Protein AF-A0A447TCF4-F1 (afdb_monomer_lite)

pLDDT: mean 90.19, std 4.89, range [61.5, 96.94]

Organism: Chromobacterium violaceum (NCBI:txid536)

Radius of gyration: 17.87 Å; chains: 1; bounding box: 39×34×56 Å

Sequence (142 aa):
MIITAALVKVSKVVPAQMELGAYQMYQFMTSNLTYAILVGLGTLFVPWNQMVASVTPGYVLLCAAIVLAMVASGFGIGLLLKMYPVESAIVAACHSGLGGTGDVAILSAANRMEMMPFAQISTRIGGASMIVLATLLMKLLH

Structure (mmCIF, N/CA/C/O backbone):
data_AF-A0A447TCF4-F1
#
_entry.id   AF-A0A447TCF4-F1
#
loop_
_atom_site.group_PDB
_atom_site.id
_atom_site.type_symbol
_atom_site.label_atom_id
_atom_site.label_alt_id
_atom_site.label_comp_id
_atom_site.label_asym_id
_atom_site.label_entity_id
_atom_site.label_seq_id
_atom_site.pdbx_PDB_ins_code
_atom_site.Cartn_x
_atom_site.Cartn_y
_atom_site.Cartn_z
_atom_site.occupancy
_atom_site.B_iso_or_equiv
_atom_site.auth_seq_id
_atom_site.auth_comp_id
_atom_site.auth_asym_id
_atom_site.auth_atom_id
_atom_site.pdbx_PDB_model_num
ATOM 1 N N . MET A 1 1 ? -14.063 -12.234 3.857 1.00 73.88 1 MET A N 1
ATOM 2 C CA . MET A 1 1 ? -13.330 -12.161 5.141 1.00 73.88 1 MET A CA 1
ATOM 3 C C . MET A 1 1 ? -13.499 -10.806 5.829 1.00 73.88 1 MET A C 1
ATOM 5 O O . MET A 1 1 ? -14.065 -10.797 6.908 1.00 73.88 1 MET A O 1
ATOM 9 N N . ILE A 1 2 ? -13.107 -9.674 5.218 1.00 81.50 2 ILE A N 1
ATOM 10 C CA . ILE A 1 2 ? -13.199 -8.334 5.854 1.00 81.50 2 ILE A CA 1
ATOM 11 C C . ILE A 1 2 ? -14.641 -7.938 6.189 1.00 81.50 2 ILE A C 1
ATOM 13 O O . ILE A 1 2 ? -14.929 -7.598 7.329 1.00 81.50 2 ILE A O 1
ATOM 17 N N . ILE A 1 3 ? -15.561 -8.042 5.220 1.00 83.31 3 ILE A N 1
ATOM 18 C CA . ILE A 1 3 ? -16.981 -7.705 5.428 1.00 83.31 3 ILE A CA 1
ATOM 19 C C . ILE A 1 3 ? -17.578 -8.573 6.542 1.00 83.31 3 ILE A C 1
ATOM 21 O O . ILE A 1 3 ? -18.251 -8.069 7.430 1.00 83.31 3 ILE A O 1
ATOM 25 N N . THR A 1 4 ? -17.269 -9.871 6.543 1.00 85.50 4 THR A N 1
ATOM 26 C CA . THR A 1 4 ? -17.704 -10.803 7.589 1.00 85.50 4 THR A CA 1
ATOM 27 C C . THR A 1 4 ? -17.172 -10.399 8.964 1.00 85.50 4 THR A C 1
ATOM 29 O O . THR A 1 4 ? -17.946 -10.331 9.911 1.00 85.50 4 THR A O 1
ATOM 32 N N . ALA A 1 5 ? -15.880 -10.076 9.079 1.00 86.19 5 ALA A N 1
ATOM 33 C CA . ALA A 1 5 ? -15.284 -9.618 10.333 1.00 86.19 5 ALA A CA 1
ATOM 34 C C . ALA A 1 5 ? -15.916 -8.302 10.823 1.00 86.19 5 ALA A C 1
ATOM 36 O O . ALA A 1 5 ? -16.200 -8.165 12.010 1.00 86.19 5 ALA A O 1
ATOM 37 N N . ALA A 1 6 ? -16.208 -7.369 9.910 1.00 86.62 6 ALA A N 1
ATOM 38 C CA . ALA A 1 6 ? -16.910 -6.130 10.229 1.00 86.62 6 ALA A CA 1
ATOM 39 C C . ALA A 1 6 ? -18.343 -6.391 10.725 1.00 86.62 6 ALA A C 1
ATOM 41 O O . ALA A 1 6 ? -18.749 -5.827 11.737 1.00 86.62 6 ALA A O 1
ATOM 42 N N . LEU A 1 7 ? -19.090 -7.288 10.074 1.00 90.12 7 LEU A N 1
ATOM 43 C CA . LEU A 1 7 ? -20.437 -7.674 10.508 1.00 90.12 7 LEU A CA 1
ATOM 44 C C . LEU A 1 7 ? -20.420 -8.311 11.898 1.00 90.12 7 LEU A C 1
ATOM 46 O O . LEU A 1 7 ? -21.212 -7.928 12.756 1.00 90.12 7 LEU A O 1
ATOM 50 N N . VAL A 1 8 ? -19.482 -9.227 12.150 1.00 90.06 8 VAL A N 1
ATOM 51 C CA . VAL A 1 8 ? -19.303 -9.851 13.468 1.00 90.06 8 VAL A CA 1
ATOM 52 C C . VAL A 1 8 ? -19.006 -8.788 14.531 1.00 90.06 8 VAL A C 1
ATOM 54 O O . VAL A 1 8 ? -19.664 -8.772 15.572 1.00 90.06 8 VAL A O 1
ATOM 57 N N . LYS A 1 9 ? -18.107 -7.841 14.239 1.00 86.31 9 LYS A N 1
ATOM 58 C CA . LYS A 1 9 ? -17.768 -6.725 15.134 1.00 86.31 9 LYS A CA 1
ATOM 59 C C . LYS A 1 9 ? -18.973 -5.830 15.447 1.00 86.31 9 LYS A C 1
ATOM 61 O O . LYS A 1 9 ? -19.195 -5.481 16.603 1.00 86.31 9 LYS A O 1
ATOM 66 N N . VAL A 1 10 ? -19.774 -5.480 14.439 1.00 90.81 10 VAL A N 1
ATOM 67 C CA . VAL A 1 10 ? -20.971 -4.632 14.601 1.00 90.81 10 VAL A CA 1
ATOM 68 C C . VAL A 1 10 ? -22.086 -5.367 15.347 1.00 90.81 10 VAL A C 1
ATOM 70 O O . VAL A 1 10 ? -22.756 -4.773 16.188 1.00 90.81 10 VAL A O 1
ATOM 73 N N . SER A 1 11 ? -22.254 -6.666 15.093 1.00 91.00 11 SER A N 1
ATOM 74 C CA . SER A 1 11 ? -23.270 -7.504 15.744 1.00 91.00 11 SER A CA 1
ATOM 75 C C . SER A 1 11 ? -22.999 -7.781 17.230 1.00 91.00 11 SER A C 1
ATOM 77 O O . SER A 1 11 ? -23.884 -8.285 17.915 1.00 91.00 11 SER A O 1
ATOM 79 N N . LYS A 1 12 ? -21.798 -7.453 17.739 1.00 87.50 12 LYS A N 1
ATOM 80 C CA . LYS A 1 12 ? -21.361 -7.685 19.133 1.00 87.50 12 LYS A CA 1
ATOM 81 C C . LYS A 1 12 ? -21.530 -9.134 19.616 1.00 87.50 12 LYS A C 1
ATOM 83 O O . LYS A 1 12 ? -21.657 -9.383 20.810 1.00 87.50 12 LYS A O 1
ATOM 88 N N . VAL A 1 13 ? -21.510 -10.093 18.690 1.00 91.62 13 VAL A N 1
ATOM 89 C CA . VAL A 1 13 ? -21.638 -11.528 18.994 1.00 91.62 13 VAL A CA 1
ATOM 90 C C . VAL A 1 13 ? -20.392 -12.063 19.711 1.00 91.62 13 VAL A C 1
ATOM 92 O O . VAL A 1 13 ? -20.474 -13.032 20.462 1.00 91.62 13 VAL A O 1
ATOM 95 N N . VAL A 1 14 ? -19.234 -11.430 19.503 1.00 89.56 14 VAL A N 1
ATOM 96 C CA . VAL A 1 14 ? -17.956 -11.852 20.088 1.00 89.56 14 VAL A CA 1
ATOM 97 C C . VAL A 1 14 ? -17.693 -11.097 21.399 1.00 89.56 14 VAL A C 1
ATOM 99 O O . VAL A 1 14 ? -17.776 -9.867 21.415 1.00 89.56 14 VAL A O 1
ATOM 102 N N . PRO A 1 15 ? -17.337 -11.792 22.498 1.00 91.44 15 PRO A N 1
ATOM 103 C CA . PRO A 1 15 ? -16.985 -11.147 23.760 1.00 91.44 15 PRO A CA 1
ATOM 104 C C . PRO A 1 15 ? -15.756 -10.241 23.628 1.00 91.44 15 PRO A C 1
ATOM 106 O O . PRO A 1 15 ? -14.774 -10.609 22.983 1.00 91.44 15 PRO A O 1
ATOM 109 N N . ALA A 1 16 ? -15.751 -9.109 24.340 1.00 89.75 16 ALA A N 1
ATOM 110 C CA . ALA A 1 16 ? -14.666 -8.119 24.288 1.00 89.75 16 ALA A CA 1
ATOM 111 C C . ALA A 1 16 ? -13.270 -8.704 24.589 1.00 89.75 16 ALA A C 1
ATOM 113 O O . ALA A 1 16 ? -12.270 -8.277 24.017 1.00 89.75 16 ALA A O 1
ATOM 114 N N . GLN A 1 17 ? -13.195 -9.719 25.455 1.00 91.12 17 GLN A N 1
ATOM 115 C CA . GLN A 1 17 ? -11.947 -10.413 25.792 1.00 91.12 17 GLN A CA 1
ATOM 116 C C . GLN A 1 17 ? -11.346 -11.148 24.583 1.00 91.12 17 GLN A C 1
ATOM 118 O O . GLN A 1 17 ? -10.134 -11.133 24.386 1.00 91.12 17 GLN A O 1
ATOM 123 N N . MET A 1 18 ? -12.190 -11.758 23.746 1.00 92.44 18 MET A N 1
ATOM 124 C CA . MET A 1 18 ? -11.751 -12.468 22.544 1.00 92.44 18 MET A CA 1
ATOM 125 C C . MET A 1 18 ? -11.323 -11.487 21.447 1.00 92.44 18 MET A C 1
ATOM 127 O O . MET A 1 18 ? -10.356 -11.747 20.734 1.00 92.44 18 MET A O 1
ATOM 131 N N . GLU A 1 19 ? -11.980 -10.328 21.349 1.00 89.94 19 GLU A N 1
ATOM 132 C CA . GLU A 1 19 ? -11.553 -9.256 20.443 1.00 89.94 19 GLU A CA 1
ATOM 133 C C . GLU A 1 19 ? -10.172 -8.707 20.821 1.00 89.94 19 GLU A C 1
ATOM 135 O O . GLU A 1 19 ? -9.326 -8.506 19.948 1.00 89.94 19 GLU A O 1
ATOM 140 N N . LEU A 1 20 ? -9.925 -8.510 22.121 1.00 90.88 20 LEU A N 1
ATOM 141 C CA . LEU A 1 20 ? -8.622 -8.083 22.625 1.00 90.88 20 LEU A CA 1
ATOM 142 C C . LEU A 1 20 ? -7.544 -9.137 22.342 1.00 90.88 20 LEU A C 1
ATOM 144 O O . LEU A 1 20 ? -6.461 -8.785 21.881 1.00 90.88 20 LEU A O 1
ATOM 148 N N . GLY A 1 21 ? -7.850 -10.420 22.553 1.00 92.81 21 GLY A N 1
ATOM 149 C CA . GLY A 1 21 ? -6.938 -11.517 22.221 1.00 92.81 21 GLY A CA 1
ATOM 150 C C . GLY A 1 21 ? -6.591 -11.560 20.729 1.00 92.81 21 GLY A C 1
ATOM 151 O O . GLY A 1 21 ? -5.422 -11.697 20.369 1.00 92.81 21 GLY A O 1
ATOM 152 N N . ALA A 1 22 ? -7.577 -11.359 19.849 1.00 91.25 22 ALA A N 1
ATOM 153 C CA . ALA A 1 22 ? -7.345 -11.269 18.408 1.00 91.25 22 ALA A CA 1
ATOM 154 C C . ALA A 1 22 ? -6.446 -10.075 18.042 1.00 91.25 22 ALA A C 1
ATOM 156 O O . ALA A 1 22 ? -5.543 -10.212 17.217 1.00 91.25 22 ALA A O 1
ATOM 157 N N . TYR A 1 23 ? -6.646 -8.922 18.686 1.00 89.06 23 TYR A N 1
ATOM 158 C CA . TYR A 1 23 ? -5.796 -7.747 18.497 1.00 89.06 23 TYR A CA 1
ATOM 159 C C . TYR A 1 23 ? -4.357 -7.969 18.990 1.00 89.06 23 TYR A C 1
ATOM 161 O O . TYR A 1 23 ? -3.407 -7.601 18.304 1.00 89.06 23 TYR A O 1
ATOM 169 N N . GLN A 1 24 ? -4.172 -8.614 20.144 1.00 92.31 24 GLN A N 1
ATOM 170 C CA . GLN A 1 24 ? -2.844 -8.957 20.663 1.00 92.31 24 GLN A CA 1
ATOM 171 C C . GLN A 1 24 ? -2.111 -9.936 19.743 1.00 92.31 24 GLN A C 1
ATOM 173 O O . GLN A 1 24 ? -0.929 -9.747 19.462 1.00 92.31 24 GLN A O 1
ATOM 178 N N . MET A 1 25 ? -2.818 -10.944 19.224 1.00 92.62 25 MET A N 1
ATOM 179 C CA . MET A 1 25 ? -2.265 -11.870 18.236 1.00 92.62 25 MET A CA 1
ATOM 180 C C . MET A 1 25 ? -1.866 -11.137 16.952 1.00 92.62 25 MET A C 1
ATOM 182 O O . MET A 1 25 ? -0.783 -11.372 16.421 1.00 92.62 25 MET A O 1
ATOM 186 N N . TYR A 1 26 ? -2.702 -10.210 16.477 1.00 88.19 26 TYR A N 1
ATOM 187 C CA . TYR A 1 26 ? -2.375 -9.358 15.336 1.00 88.19 26 TYR A CA 1
ATOM 188 C C . TYR A 1 26 ? -1.093 -8.553 15.581 1.00 88.19 26 TYR A C 1
ATOM 190 O O . TYR A 1 26 ? -0.170 -8.639 14.777 1.00 88.19 26 TYR A O 1
ATOM 198 N N . GLN A 1 27 ? -0.997 -7.858 16.718 1.00 86.75 27 GLN A N 1
ATOM 199 C CA . GLN A 1 27 ? 0.190 -7.086 17.098 1.00 86.75 27 GLN A CA 1
ATOM 200 C C . GLN A 1 27 ? 1.447 -7.960 17.188 1.00 86.75 27 GLN A C 1
ATOM 202 O O . GLN A 1 27 ? 2.502 -7.586 16.682 1.00 86.75 27 GLN A O 1
ATOM 207 N N . PHE A 1 28 ? 1.343 -9.156 17.771 1.00 90.81 28 PHE A N 1
ATOM 208 C CA . PHE A 1 28 ? 2.455 -10.103 17.821 1.00 90.81 28 PHE A CA 1
ATOM 209 C C . PHE A 1 28 ? 2.953 -10.472 16.416 1.00 90.81 28 PHE A C 1
ATOM 211 O O . PHE A 1 28 ? 4.160 -10.432 16.160 1.00 90.81 28 PHE A O 1
ATOM 218 N N . MET A 1 29 ? 2.026 -10.781 15.504 1.00 89.38 29 MET A N 1
ATOM 219 C CA . MET A 1 29 ? 2.342 -11.114 14.116 1.00 89.38 29 MET A CA 1
ATOM 220 C C . MET A 1 29 ? 2.991 -9.930 13.394 1.00 89.38 29 MET A C 1
ATOM 222 O O . MET A 1 29 ? 4.045 -10.087 12.779 1.00 89.38 29 MET A O 1
ATOM 226 N N . THR A 1 30 ? 2.418 -8.731 13.500 1.00 84.00 30 THR A N 1
ATOM 227 C CA . THR A 1 30 ? 2.936 -7.558 12.789 1.00 84.00 30 THR A CA 1
ATOM 228 C C . THR A 1 30 ? 4.262 -7.053 13.347 1.00 84.00 30 THR A C 1
ATOM 230 O O . THR A 1 30 ? 5.099 -6.589 12.578 1.00 84.00 30 THR A O 1
ATOM 233 N N . SER A 1 31 ? 4.502 -7.161 14.653 1.00 83.69 31 SER A N 1
ATOM 234 C CA . SER A 1 31 ? 5.739 -6.651 15.253 1.00 83.69 31 SER A CA 1
ATOM 235 C C . SER A 1 31 ? 6.924 -7.600 15.091 1.00 83.69 31 SER A C 1
ATOM 237 O O . SER A 1 31 ? 8.053 -7.135 14.968 1.00 83.69 31 SER A O 1
ATOM 239 N N . ASN A 1 32 ? 6.694 -8.918 15.065 1.00 88.62 32 ASN A N 1
ATOM 240 C CA . ASN A 1 32 ? 7.787 -9.900 15.058 1.00 88.62 32 ASN A CA 1
ATOM 241 C C . ASN A 1 32 ? 7.968 -10.604 13.709 1.00 88.62 32 ASN A C 1
ATOM 243 O O . ASN A 1 32 ? 9.092 -10.906 13.315 1.00 88.62 32 ASN A O 1
ATOM 247 N N . LEU A 1 33 ? 6.877 -10.888 12.994 1.00 88.69 33 LEU A N 1
ATOM 248 C CA . LEU A 1 33 ? 6.899 -11.768 11.821 1.00 88.69 33 LEU A CA 1
ATOM 249 C C . LEU A 1 33 ? 6.866 -11.016 10.488 1.00 88.69 33 LEU A C 1
ATOM 251 O O . LEU A 1 33 ? 7.130 -11.632 9.459 1.00 88.69 33 LEU A O 1
ATOM 255 N N . THR A 1 34 ? 6.621 -9.700 10.476 1.00 84.62 34 THR 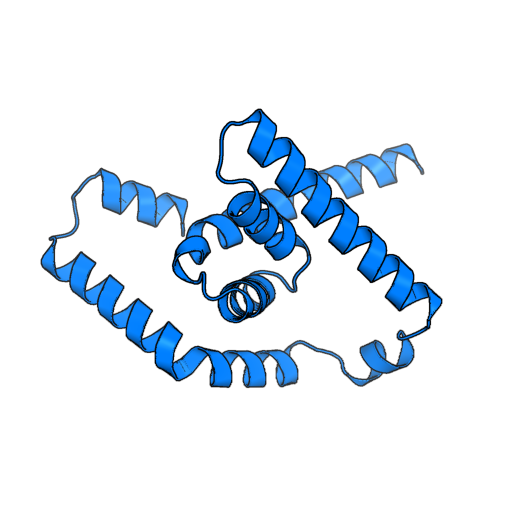A N 1
ATOM 256 C CA . THR A 1 34 ? 6.559 -8.908 9.232 1.00 84.62 34 THR A CA 1
ATOM 257 C C . THR A 1 34 ? 7.815 -9.063 8.377 1.00 84.62 34 THR A C 1
ATOM 259 O O . THR A 1 34 ? 7.703 -9.363 7.192 1.00 84.62 34 THR A O 1
ATOM 262 N N . TYR A 1 35 ? 9.016 -8.951 8.954 1.00 85.75 35 TYR A N 1
ATOM 263 C CA . TYR A 1 35 ? 10.258 -9.105 8.185 1.00 85.75 35 TYR A CA 1
ATOM 264 C C . TYR A 1 35 ? 10.451 -10.524 7.644 1.00 85.75 35 TYR A C 1
ATOM 266 O O . TYR A 1 35 ? 10.817 -10.690 6.482 1.00 85.75 35 TYR A O 1
ATOM 274 N N . ALA A 1 36 ? 10.155 -11.547 8.450 1.00 88.62 36 ALA A N 1
ATOM 275 C CA . ALA A 1 36 ? 10.232 -12.940 8.012 1.00 88.62 36 ALA A CA 1
ATOM 276 C C . ALA A 1 36 ? 9.265 -13.214 6.849 1.00 88.62 36 ALA A C 1
ATOM 278 O O . ALA A 1 36 ? 9.632 -13.852 5.862 1.00 88.62 36 ALA A O 1
ATOM 279 N N . ILE A 1 37 ? 8.050 -12.667 6.939 1.00 85.88 37 ILE A N 1
ATOM 280 C CA . ILE A 1 37 ? 7.034 -12.741 5.892 1.00 85.88 37 ILE A CA 1
ATOM 281 C C . ILE A 1 37 ? 7.521 -12.024 4.627 1.00 85.88 37 ILE A C 1
ATOM 283 O O . ILE A 1 37 ? 7.487 -12.621 3.557 1.00 85.88 37 ILE A O 1
ATOM 287 N N . LEU A 1 38 ? 8.039 -10.795 4.719 1.00 84.38 38 LEU A N 1
ATOM 288 C CA . LEU A 1 38 ? 8.539 -10.053 3.552 1.00 84.38 38 LEU A CA 1
ATOM 289 C C . LEU A 1 38 ? 9.672 -10.792 2.823 1.00 84.38 38 LEU A C 1
ATOM 291 O O . LEU A 1 38 ? 9.661 -10.852 1.594 1.00 84.38 38 LEU A O 1
ATOM 295 N N . VAL A 1 39 ? 10.601 -11.411 3.560 1.00 88.19 39 VAL A N 1
ATOM 296 C CA . VAL A 1 39 ? 11.666 -12.238 2.970 1.00 88.19 39 VAL A CA 1
ATOM 297 C C . VAL A 1 39 ? 11.083 -13.467 2.273 1.00 88.19 39 VAL A C 1
ATOM 299 O O . VAL A 1 39 ? 11.390 -13.703 1.107 1.00 88.19 39 VAL A O 1
ATOM 302 N N . GLY A 1 40 ? 10.214 -14.228 2.947 1.00 86.69 40 GLY A N 1
ATOM 303 C CA . GLY A 1 40 ? 9.599 -15.427 2.367 1.00 86.69 40 GLY A CA 1
ATOM 304 C C . GLY A 1 40 ? 8.751 -15.127 1.129 1.00 86.69 40 GLY A C 1
ATOM 305 O O . GLY A 1 40 ? 8.747 -15.883 0.163 1.00 86.69 40 GLY A O 1
ATOM 306 N N . LEU A 1 41 ? 8.060 -13.991 1.114 1.00 82.94 41 LEU A N 1
ATOM 307 C CA . LEU A 1 41 ? 7.261 -13.574 -0.033 1.00 82.94 41 LEU A CA 1
ATOM 308 C C . LEU A 1 41 ? 8.140 -13.131 -1.208 1.00 82.94 41 LEU A C 1
ATOM 310 O O . LEU A 1 41 ? 7.848 -13.479 -2.351 1.00 82.94 41 LEU A O 1
ATOM 314 N N . GLY A 1 42 ? 9.233 -12.416 -0.929 1.00 82.12 42 GLY A N 1
ATOM 315 C CA . GLY A 1 42 ? 10.211 -12.012 -1.938 1.00 82.12 42 GLY A CA 1
ATOM 316 C C . GLY A 1 42 ? 10.915 -13.197 -2.604 1.00 82.12 42 GLY A C 1
ATOM 317 O O . GLY A 1 42 ? 11.215 -13.142 -3.793 1.00 82.12 42 GLY A O 1
ATOM 318 N N . THR A 1 43 ? 11.152 -14.291 -1.879 1.00 84.69 43 THR A N 1
ATOM 319 C CA . THR A 1 43 ? 11.777 -15.494 -2.451 1.00 84.69 43 THR A CA 1
ATOM 320 C C . THR A 1 43 ? 10.794 -16.369 -3.227 1.00 84.69 43 THR A C 1
ATOM 322 O O . THR A 1 43 ? 11.187 -16.966 -4.226 1.00 84.69 43 THR A O 1
ATOM 325 N N . LEU A 1 44 ? 9.528 -16.438 -2.803 1.00 84.38 44 LEU A N 1
ATOM 326 C CA . LEU A 1 44 ? 8.526 -17.329 -3.401 1.00 84.38 44 LEU A CA 1
ATOM 327 C C . LEU A 1 44 ? 7.769 -16.716 -4.584 1.00 84.38 44 LEU A C 1
ATOM 329 O O . LEU A 1 44 ? 7.465 -17.427 -5.539 1.00 84.38 44 LEU A O 1
ATOM 333 N N . PHE A 1 45 ? 7.428 -15.425 -4.523 1.00 80.12 45 PHE A N 1
ATOM 334 C CA . PHE A 1 45 ? 6.503 -14.807 -5.484 1.00 80.12 45 PHE A CA 1
ATOM 335 C C . PHE A 1 45 ? 7.173 -13.891 -6.509 1.00 80.12 45 PHE A C 1
ATOM 337 O O . PHE A 1 45 ? 6.527 -13.517 -7.487 1.00 80.12 45 PHE A O 1
ATOM 344 N N . VAL A 1 46 ? 8.445 -13.528 -6.322 1.00 82.88 46 VAL A N 1
ATOM 345 C CA . VAL A 1 46 ? 9.169 -12.675 -7.275 1.00 82.88 46 VAL A CA 1
ATOM 346 C C . VAL A 1 46 ? 9.984 -13.552 -8.231 1.00 82.88 46 VAL A C 1
ATOM 348 O O . VAL A 1 46 ? 10.967 -14.165 -7.809 1.00 82.88 46 VAL A O 1
ATOM 351 N N . PRO A 1 47 ? 9.641 -13.611 -9.533 1.00 84.38 47 PRO A N 1
ATOM 352 C CA . PRO A 1 47 ? 10.462 -14.294 -10.524 1.00 84.38 47 PRO A CA 1
ATOM 353 C C . PRO A 1 47 ? 11.696 -13.439 -10.845 1.00 84.38 47 PRO A C 1
ATOM 355 O O . P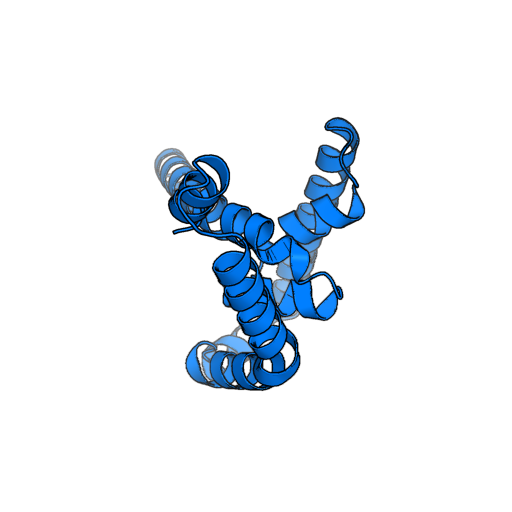RO A 1 47 ? 11.711 -12.675 -11.809 1.00 84.38 47 PRO A O 1
ATOM 358 N N . TRP A 1 48 ? 12.744 -13.568 -10.028 1.00 84.94 48 TRP A N 1
ATOM 359 C CA . TRP A 1 48 ? 13.949 -12.728 -10.082 1.00 84.94 48 TRP A CA 1
ATOM 360 C C . TRP A 1 48 ? 14.585 -12.639 -11.472 1.00 84.94 48 TRP A C 1
ATOM 362 O O . TRP A 1 48 ? 14.923 -11.546 -11.918 1.00 84.94 48 TRP A O 1
ATOM 372 N N . ASN A 1 49 ? 14.660 -13.754 -12.203 1.00 86.75 49 ASN A N 1
ATOM 373 C CA . ASN A 1 49 ? 15.228 -13.768 -13.555 1.00 86.75 49 ASN A CA 1
ATOM 374 C C . ASN A 1 49 ? 14.432 -12.892 -14.538 1.00 86.75 49 ASN A C 1
ATOM 376 O O . ASN A 1 49 ? 15.020 -12.165 -15.333 1.00 86.75 49 ASN A O 1
ATOM 380 N N . GLN A 1 50 ? 13.098 -12.936 -14.473 1.00 82.56 50 GLN A N 1
ATOM 381 C CA . GLN A 1 50 ? 12.230 -12.141 -15.350 1.00 82.56 50 GLN A CA 1
ATOM 382 C C . GLN A 1 50 ? 12.194 -10.674 -14.920 1.00 82.56 50 GLN A C 1
ATOM 384 O O . GLN A 1 50 ? 12.183 -9.780 -15.765 1.00 82.56 50 GLN A O 1
ATOM 389 N N . MET A 1 51 ? 12.208 -10.432 -13.607 1.00 83.19 51 MET A N 1
ATOM 390 C CA . MET A 1 51 ? 12.235 -9.093 -13.031 1.00 83.19 51 MET A CA 1
ATOM 391 C C . MET A 1 51 ? 13.491 -8.349 -13.485 1.00 83.19 51 MET A C 1
ATOM 393 O O . MET A 1 51 ? 13.365 -7.308 -14.118 1.00 83.19 51 MET A O 1
ATOM 397 N N . VAL A 1 52 ? 14.681 -8.927 -13.284 1.00 86.25 52 VAL A N 1
ATOM 398 C CA . VAL A 1 5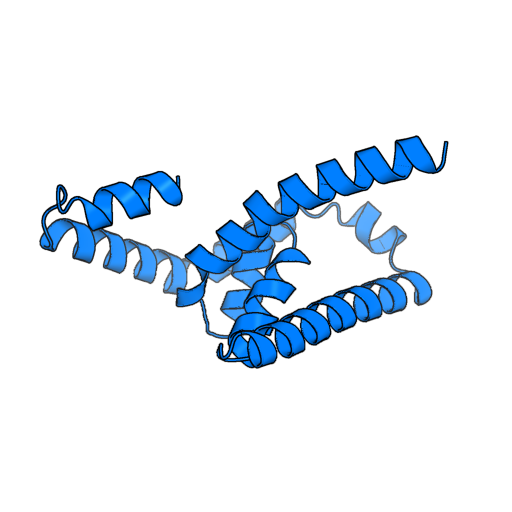2 ? 15.953 -8.297 -13.677 1.00 86.25 52 VAL A CA 1
ATOM 399 C C . VAL A 1 52 ? 16.034 -8.084 -15.191 1.00 86.25 52 VAL A C 1
ATOM 401 O O . VAL A 1 52 ? 16.462 -7.020 -15.627 1.00 86.25 52 VAL A O 1
ATOM 404 N N . ALA A 1 53 ? 15.561 -9.039 -15.998 1.00 86.94 53 ALA A N 1
ATOM 405 C CA . ALA A 1 53 ? 15.546 -8.903 -17.457 1.00 86.94 53 ALA A CA 1
ATOM 406 C C . ALA A 1 53 ? 14.625 -7.774 -17.963 1.00 86.94 53 ALA A C 1
ATOM 408 O O . ALA A 1 53 ? 14.853 -7.232 -19.042 1.00 86.94 53 ALA A O 1
ATOM 409 N N . SER A 1 54 ? 13.599 -7.409 -17.190 1.00 80.88 54 SER A N 1
ATOM 410 C CA . SER A 1 54 ? 12.618 -6.377 -17.553 1.00 80.88 54 SER A CA 1
ATOM 411 C C . SER A 1 54 ? 12.988 -4.980 -17.036 1.00 80.88 54 SER A C 1
ATOM 413 O O . SER A 1 54 ? 12.350 -3.992 -17.408 1.00 80.88 54 SER A O 1
ATOM 415 N N . VAL A 1 55 ? 14.016 -4.868 -16.185 1.00 87.06 55 VAL A N 1
ATOM 416 C CA . VAL A 1 55 ? 14.477 -3.587 -15.631 1.00 87.06 55 VAL A CA 1
ATOM 417 C C . VAL A 1 55 ? 15.237 -2.816 -16.704 1.00 87.06 55 VAL A C 1
ATOM 419 O O . VAL A 1 55 ? 16.448 -2.928 -16.874 1.00 87.06 55 VAL A O 1
ATOM 422 N N . THR A 1 56 ? 14.496 -1.987 -17.431 1.00 91.62 56 THR A N 1
ATOM 423 C CA . THR A 1 56 ? 15.046 -0.947 -18.301 1.00 91.62 56 THR A CA 1
ATOM 424 C C . THR A 1 56 ? 14.813 0.425 -17.668 1.00 91.62 56 THR A C 1
ATOM 426 O O . THR A 1 56 ? 13.824 0.600 -16.948 1.00 91.62 56 THR A O 1
ATOM 429 N N . PRO A 1 57 ? 15.658 1.436 -17.944 1.00 89.56 57 PRO A N 1
ATOM 430 C CA . PRO A 1 57 ? 15.439 2.787 -17.424 1.00 89.56 57 PRO A CA 1
ATOM 431 C C . PRO A 1 57 ? 14.049 3.343 -17.770 1.00 89.56 57 PRO A C 1
ATOM 433 O O . PRO A 1 57 ? 13.406 3.969 -16.930 1.00 89.56 57 PRO A O 1
ATOM 436 N N . GLY A 1 58 ? 13.552 3.052 -18.979 1.00 92.88 58 GLY A N 1
ATOM 437 C CA . GLY A 1 58 ? 12.211 3.450 -19.414 1.00 92.88 58 GLY A CA 1
ATOM 438 C C . GLY A 1 58 ? 11.097 2.776 -18.611 1.00 92.88 58 GLY A C 1
ATOM 439 O O . GLY A 1 58 ? 10.163 3.448 -18.184 1.00 92.88 58 GLY A O 1
ATOM 440 N N . TYR A 1 59 ? 11.216 1.472 -18.343 1.00 90.25 59 TYR A N 1
ATOM 441 C CA . TYR A 1 59 ? 10.237 0.743 -17.535 1.00 90.25 59 TYR A CA 1
ATOM 442 C C . TYR A 1 59 ? 10.196 1.242 -16.085 1.00 90.25 59 TYR A C 1
ATOM 444 O O . TYR A 1 59 ? 9.120 1.456 -15.533 1.00 90.25 59 TYR A O 1
ATOM 452 N N . VAL A 1 60 ? 11.359 1.502 -15.480 1.00 91.38 60 VAL A N 1
ATOM 453 C CA . VAL A 1 60 ? 11.440 2.051 -14.116 1.00 91.38 60 VAL A CA 1
ATOM 454 C C . VAL A 1 60 ? 10.759 3.417 -14.035 1.00 91.38 60 VAL A C 1
ATOM 456 O O . VAL A 1 60 ? 9.984 3.665 -13.112 1.00 91.38 60 VAL A O 1
ATOM 459 N N . LEU A 1 61 ? 11.006 4.287 -15.016 1.00 94.81 61 LEU A N 1
ATOM 460 C CA . LEU A 1 61 ? 10.420 5.624 -15.055 1.00 94.81 61 LEU A CA 1
ATOM 461 C C . LEU A 1 61 ? 8.901 5.572 -15.271 1.00 94.81 61 LEU A C 1
ATOM 463 O O . LEU A 1 61 ? 8.167 6.319 -14.625 1.00 94.81 61 LEU A O 1
ATOM 467 N N . LEU A 1 62 ? 8.423 4.645 -16.106 1.00 94.50 62 LEU A N 1
ATOM 468 C CA . LEU A 1 62 ? 6.996 4.388 -16.303 1.00 94.50 62 LEU A CA 1
ATOM 469 C C . LEU A 1 62 ? 6.322 3.928 -15.001 1.00 94.50 62 LEU A C 1
ATOM 471 O O . LEU A 1 62 ? 5.317 4.509 -14.594 1.00 94.50 62 LEU A O 1
ATOM 475 N N . CYS A 1 63 ? 6.898 2.942 -14.310 1.00 93.00 63 CYS A N 1
ATOM 476 C CA . CYS A 1 63 ? 6.394 2.474 -13.017 1.00 93.00 63 CYS A CA 1
ATOM 477 C C . CYS A 1 63 ? 6.364 3.603 -11.978 1.00 93.00 63 CYS A C 1
ATOM 479 O O . CYS A 1 63 ? 5.353 3.789 -11.304 1.00 93.00 63 CYS A O 1
ATOM 481 N N . ALA A 1 64 ? 7.436 4.396 -11.880 1.00 94.12 64 ALA A N 1
ATOM 482 C CA . ALA A 1 64 ? 7.494 5.535 -10.969 1.00 94.12 64 ALA A CA 1
ATOM 483 C C . ALA A 1 64 ? 6.405 6.574 -11.280 1.00 94.12 64 ALA A C 1
ATOM 485 O O . ALA A 1 64 ? 5.727 7.041 -10.367 1.00 94.12 64 ALA A O 1
ATOM 486 N N . ALA A 1 65 ? 6.191 6.897 -12.559 1.00 96.62 65 ALA A N 1
ATOM 487 C CA . ALA A 1 65 ? 5.154 7.833 -12.982 1.00 96.62 65 ALA A CA 1
ATOM 488 C C . ALA A 1 65 ? 3.742 7.335 -12.630 1.00 96.62 65 ALA A C 1
ATOM 490 O O . ALA A 1 65 ? 2.933 8.110 -12.121 1.00 96.62 65 ALA A O 1
ATOM 491 N N . ILE A 1 66 ? 3.456 6.044 -12.839 1.00 95.38 66 ILE A N 1
ATOM 492 C CA . ILE A 1 66 ? 2.163 5.434 -12.490 1.00 95.38 66 ILE A CA 1
ATOM 493 C C . ILE A 1 66 ? 1.930 5.501 -10.978 1.00 95.38 66 ILE A C 1
ATOM 495 O O . ILE A 1 66 ? 0.884 5.977 -10.540 1.00 95.38 66 ILE A O 1
ATOM 499 N N . VAL A 1 67 ? 2.914 5.087 -10.174 1.00 95.56 67 VAL A N 1
ATOM 500 C CA . VAL A 1 67 ? 2.806 5.125 -8.707 1.00 95.56 67 VAL A CA 1
ATOM 501 C C . VAL A 1 67 ? 2.620 6.561 -8.211 1.00 95.56 67 VAL A C 1
ATOM 503 O O . VAL A 1 67 ? 1.754 6.810 -7.375 1.00 95.56 67 VAL A O 1
ATOM 506 N N . LEU A 1 68 ? 3.359 7.530 -8.759 1.00 96.38 68 LEU A N 1
ATOM 507 C CA . LEU A 1 68 ? 3.196 8.946 -8.415 1.00 96.38 68 LEU A CA 1
ATOM 508 C C . LEU A 1 68 ? 1.806 9.476 -8.780 1.00 96.38 68 LEU A C 1
ATOM 510 O O . LEU A 1 68 ? 1.198 10.178 -7.974 1.00 96.38 68 LEU A O 1
ATOM 514 N N . ALA A 1 69 ? 1.271 9.119 -9.949 1.00 96.44 69 ALA A N 1
ATOM 515 C CA . ALA A 1 69 ? -0.083 9.497 -10.347 1.00 96.44 69 ALA A CA 1
ATOM 516 C C . ALA A 1 69 ? -1.147 8.893 -9.409 1.00 96.44 69 ALA A C 1
ATOM 518 O O . ALA A 1 69 ? -2.107 9.572 -9.035 1.00 96.44 69 ALA A O 1
ATOM 519 N N . MET A 1 70 ? -0.962 7.646 -8.967 1.00 94.31 70 MET A N 1
ATOM 520 C CA . MET A 1 70 ? -1.836 7.000 -7.980 1.00 94.31 70 MET A CA 1
ATOM 521 C C . MET A 1 70 ? -1.776 7.691 -6.612 1.00 94.31 70 MET A C 1
ATOM 523 O O . MET A 1 70 ? -2.810 7.960 -6.006 1.00 94.31 70 MET A O 1
ATOM 527 N N . VAL A 1 71 ? -0.577 8.039 -6.139 1.00 96.31 71 VAL A N 1
ATOM 528 C CA . VAL A 1 71 ? -0.388 8.773 -4.877 1.00 96.31 71 VAL A CA 1
ATOM 529 C C . VAL A 1 71 ? -1.020 10.164 -4.960 1.00 96.31 71 VAL A C 1
ATOM 531 O O . VAL A 1 71 ? -1.760 10.557 -4.060 1.00 96.31 71 VAL A O 1
ATOM 534 N N . ALA A 1 72 ? -0.783 10.896 -6.052 1.00 96.94 72 ALA A N 1
ATOM 535 C CA . ALA A 1 72 ? -1.320 12.239 -6.256 1.00 96.94 72 ALA A CA 1
ATOM 536 C C . ALA A 1 72 ? -2.853 12.243 -6.348 1.00 96.94 72 ALA A C 1
ATOM 538 O O . ALA A 1 72 ? -3.509 13.085 -5.734 1.00 96.94 72 ALA A O 1
ATOM 539 N N . SER A 1 73 ? -3.438 11.280 -7.066 1.00 95.50 73 SER A N 1
ATOM 540 C CA . SER A 1 73 ? -4.895 11.127 -7.140 1.00 95.50 73 SER A CA 1
ATOM 541 C C . SER A 1 73 ? -5.500 10.731 -5.791 1.00 95.50 73 SER A C 1
ATOM 543 O O . SER A 1 73 ? -6.489 11.335 -5.379 1.00 95.50 73 SER A O 1
ATOM 545 N N . GLY A 1 74 ? -4.877 9.805 -5.053 1.00 94.81 74 GLY A N 1
ATOM 546 C CA . GLY A 1 74 ? -5.286 9.450 -3.691 1.00 94.81 74 GLY A CA 1
ATOM 547 C C . GLY A 1 74 ? -5.234 10.635 -2.723 1.00 94.81 74 GLY A C 1
ATOM 548 O O . GLY A 1 74 ? -6.165 10.841 -1.945 1.00 94.81 74 GLY A O 1
ATOM 549 N N . PHE A 1 75 ? -4.192 11.465 -2.818 1.00 96.75 75 PHE A N 1
ATOM 550 C CA . PHE A 1 75 ? -4.059 12.693 -2.035 1.00 96.75 75 PHE A CA 1
ATOM 551 C C . PHE A 1 75 ? -5.154 13.714 -2.382 1.00 96.75 75 PHE A C 1
ATOM 553 O O . PHE A 1 75 ? -5.822 14.241 -1.491 1.00 96.75 75 PHE A O 1
ATOM 560 N N . GLY A 1 76 ? -5.367 13.977 -3.676 1.00 96.38 76 GLY A N 1
ATOM 561 C CA . GLY A 1 76 ? -6.346 14.956 -4.154 1.00 96.38 76 GLY A CA 1
ATOM 562 C C . GLY A 1 76 ? -7.789 14.569 -3.829 1.00 96.38 76 GLY A C 1
ATOM 563 O O . GLY A 1 76 ? -8.548 15.390 -3.313 1.00 96.38 76 GLY A O 1
ATOM 564 N N . ILE A 1 77 ? -8.161 13.305 -4.063 1.00 95.50 77 ILE A N 1
ATOM 565 C CA . ILE A 1 77 ? -9.488 12.784 -3.705 1.00 95.50 77 ILE A CA 1
ATOM 566 C C . ILE A 1 77 ? -9.660 12.771 -2.182 1.00 95.50 77 ILE A C 1
ATOM 568 O O . ILE A 1 77 ? -10.722 13.148 -1.690 1.00 95.50 77 ILE A O 1
ATOM 572 N N . GLY A 1 78 ? -8.616 12.407 -1.430 1.00 95.00 78 GLY A N 1
ATOM 573 C CA . GLY A 1 78 ? -8.629 12.474 0.031 1.00 95.00 78 GLY A CA 1
ATOM 574 C C . GLY A 1 78 ? -8.962 13.878 0.540 1.00 95.00 78 GLY A C 1
ATOM 575 O O . GLY A 1 78 ? -9.817 14.028 1.412 1.00 95.00 78 GLY A O 1
ATOM 576 N N . LEU A 1 79 ? -8.372 14.913 -0.066 1.00 94.88 79 LEU A N 1
ATOM 577 C CA . LEU A 1 79 ? -8.669 16.307 0.267 1.00 94.88 79 LEU A CA 1
ATOM 578 C C . LEU A 1 79 ? -10.123 16.687 -0.064 1.00 94.88 79 LEU A C 1
ATOM 580 O O . LEU A 1 79 ? -10.799 17.308 0.758 1.00 94.88 79 LEU A O 1
ATOM 584 N N . LEU A 1 80 ? -10.626 16.275 -1.234 1.00 96.38 80 LEU A N 1
ATOM 585 C CA . LEU A 1 80 ? -12.005 16.537 -1.667 1.00 96.38 80 LEU A CA 1
ATOM 586 C C . LEU A 1 80 ? -13.039 15.902 -0.724 1.00 96.38 80 LEU A C 1
ATOM 588 O O . LEU A 1 80 ? -14.055 16.517 -0.403 1.00 96.38 80 LEU A O 1
ATOM 592 N N . LEU A 1 81 ? -12.763 14.685 -0.255 1.00 95.50 81 LEU A N 1
ATOM 593 C CA . LEU A 1 81 ? -13.625 13.933 0.658 1.00 95.50 81 LEU A CA 1
ATOM 594 C C . LEU A 1 81 ? -13.443 14.326 2.135 1.00 95.50 81 LEU A C 1
ATOM 596 O O . LEU A 1 81 ? -14.065 13.713 3.001 1.00 95.50 81 LEU A O 1
ATOM 600 N N . LYS A 1 82 ? -12.619 15.343 2.437 1.00 94.62 82 LYS A N 1
ATOM 601 C CA . LYS A 1 82 ? -12.266 15.773 3.806 1.00 94.62 82 LYS A CA 1
ATOM 602 C C . LYS A 1 82 ? -11.662 14.648 4.660 1.00 94.62 82 LYS A C 1
ATOM 604 O O . LYS A 1 82 ? -11.845 14.611 5.875 1.00 94.62 82 LYS A O 1
ATOM 609 N N . MET A 1 83 ? -10.945 13.728 4.021 1.00 94.56 83 MET A N 1
ATOM 610 C CA . MET A 1 83 ? -10.152 12.695 4.680 1.00 94.56 83 MET A CA 1
ATOM 611 C C . MET A 1 83 ? -8.744 13.217 4.978 1.00 94.56 83 MET A C 1
ATOM 613 O O . MET A 1 83 ? -8.329 14.259 4.468 1.00 94.56 83 MET A O 1
ATOM 617 N N . TYR A 1 84 ? -7.976 12.471 5.772 1.00 95.50 84 TYR A N 1
ATOM 618 C CA . TYR A 1 84 ? -6.553 12.752 5.924 1.00 95.50 84 TYR A CA 1
ATOM 619 C C . TYR A 1 84 ? -5.826 12.419 4.608 1.00 95.50 84 TYR A C 1
ATOM 621 O O . TYR A 1 84 ? -5.839 11.259 4.177 1.00 95.50 84 TYR A O 1
ATOM 629 N N . PRO A 1 85 ? -5.242 13.416 3.918 1.00 93.38 85 PRO A N 1
ATOM 630 C CA . PRO A 1 85 ? -4.816 13.246 2.532 1.00 93.38 85 PRO A CA 1
ATOM 631 C C . PRO A 1 85 ? -3.570 12.359 2.405 1.00 93.38 85 PRO A C 1
ATOM 633 O O . PRO A 1 85 ? -3.439 11.636 1.421 1.00 93.38 85 PRO A O 1
ATOM 636 N N . VAL A 1 86 ? -2.693 12.336 3.414 1.00 95.44 86 VAL A N 1
ATOM 637 C CA . VAL A 1 86 ? -1.502 11.469 3.435 1.00 95.44 86 VAL A CA 1
ATOM 638 C C . VAL A 1 86 ? -1.902 10.001 3.597 1.00 95.44 86 VAL A C 1
ATOM 640 O O . VAL A 1 86 ? -1.473 9.148 2.829 1.00 95.44 86 VAL A O 1
ATOM 643 N N . GLU A 1 87 ? -2.779 9.701 4.548 1.00 94.88 87 GLU A N 1
ATOM 644 C CA . GLU A 1 87 ? -3.303 8.362 4.816 1.00 94.88 87 GLU A CA 1
ATOM 645 C C . GLU A 1 87 ? -4.099 7.836 3.617 1.00 94.88 87 GLU A C 1
ATOM 647 O O . GLU A 1 87 ? -3.932 6.684 3.215 1.00 94.88 87 GLU A O 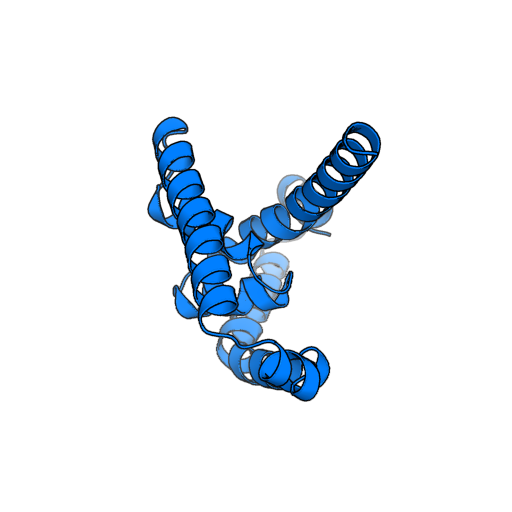1
ATOM 652 N N . SER A 1 88 ? -4.896 8.703 2.986 1.00 95.06 88 SER A N 1
ATOM 653 C CA . SER A 1 88 ? -5.631 8.381 1.757 1.00 95.06 88 SER A CA 1
ATOM 654 C C . SER A 1 88 ? -4.679 8.048 0.605 1.00 95.06 88 SER A C 1
ATOM 656 O O . SER A 1 88 ? -4.889 7.069 -0.111 1.00 95.06 88 SER A O 1
ATOM 658 N N . ALA A 1 89 ? -3.593 8.812 0.461 1.00 95.94 89 ALA A N 1
ATOM 659 C CA . ALA A 1 89 ? -2.567 8.555 -0.541 1.00 95.94 89 ALA A CA 1
ATOM 660 C C . ALA A 1 89 ? -1.810 7.241 -0.284 1.00 95.94 89 ALA A C 1
ATOM 662 O O . ALA A 1 89 ? -1.550 6.501 -1.228 1.00 95.94 89 ALA A O 1
ATOM 663 N N . ILE A 1 90 ? -1.511 6.902 0.976 1.00 95.69 90 ILE A N 1
ATOM 664 C CA . ILE A 1 90 ? -0.875 5.625 1.344 1.00 95.69 90 ILE A CA 1
ATOM 665 C C . ILE A 1 90 ? -1.793 4.441 1.004 1.00 95.69 90 ILE A C 1
ATOM 667 O O . ILE A 1 90 ? -1.337 3.458 0.419 1.00 95.69 90 ILE A O 1
ATOM 671 N N . VAL A 1 91 ? -3.089 4.525 1.322 1.00 94.75 91 VAL A N 1
ATOM 672 C CA . VAL A 1 91 ? -4.060 3.462 0.994 1.00 94.75 91 VAL A CA 1
ATOM 673 C C . VAL A 1 91 ? -4.241 3.314 -0.522 1.00 94.75 91 VAL A C 1
ATOM 675 O O . VAL A 1 91 ? -4.364 2.192 -1.019 1.00 94.75 91 VAL A O 1
ATOM 678 N N . ALA A 1 92 ? -4.209 4.417 -1.274 1.00 93.62 92 ALA A N 1
ATOM 679 C CA . ALA A 1 92 ? -4.198 4.375 -2.735 1.00 93.62 92 ALA A CA 1
ATOM 680 C C . ALA A 1 92 ? -2.901 3.745 -3.275 1.00 93.62 92 ALA A C 1
ATOM 682 O O . ALA A 1 92 ? -2.949 2.913 -4.179 1.00 93.62 92 ALA A O 1
ATOM 683 N N . ALA A 1 93 ? -1.749 4.067 -2.680 1.00 94.06 93 ALA A N 1
ATOM 684 C CA . ALA A 1 93 ? -0.460 3.490 -3.051 1.00 94.06 93 ALA A CA 1
ATOM 685 C C . ALA A 1 93 ? -0.401 1.974 -2.813 1.00 94.06 93 ALA A C 1
ATOM 687 O O . ALA A 1 93 ? 0.227 1.272 -3.603 1.00 94.06 93 ALA A O 1
ATOM 688 N N . CYS A 1 94 ? -1.086 1.450 -1.789 1.00 94.06 94 CYS A N 1
ATOM 689 C CA . CYS A 1 94 ? -1.158 0.006 -1.519 1.00 94.06 94 CYS A CA 1
ATOM 690 C C . CYS A 1 94 ? -1.651 -0.797 -2.738 1.00 94.06 94 CYS A C 1
ATOM 692 O O . CYS A 1 94 ? -1.135 -1.875 -3.018 1.00 94.06 94 CYS A O 1
ATOM 694 N N . HIS A 1 95 ? -2.540 -0.211 -3.547 1.00 91.31 95 HIS A N 1
ATOM 695 C CA . HIS A 1 95 ? -3.045 -0.824 -4.776 1.00 91.31 95 HIS A CA 1
ATOM 696 C C . HIS A 1 95 ? -1.965 -1.043 -5.856 1.00 91.31 95 HIS A C 1
ATOM 698 O O . HIS A 1 95 ? -2.142 -1.872 -6.742 1.00 91.31 95 HIS A O 1
ATOM 704 N N . SER A 1 96 ? -0.840 -0.318 -5.797 1.00 90.75 96 SER A N 1
ATOM 705 C CA . SER A 1 96 ? 0.289 -0.496 -6.726 1.00 90.75 96 SER A CA 1
ATOM 706 C C . SER A 1 96 ? 1.193 -1.685 -6.375 1.00 90.75 96 SER A C 1
ATOM 708 O O . SER A 1 96 ? 2.037 -2.085 -7.176 1.00 90.75 96 SER A O 1
ATOM 710 N N . GLY A 1 97 ? 1.042 -2.238 -5.168 1.00 86.69 97 GLY A N 1
ATOM 711 C CA . GLY A 1 97 ? 1.854 -3.340 -4.676 1.00 86.69 97 GLY A CA 1
ATOM 712 C C . GLY A 1 97 ? 1.400 -4.711 -5.185 1.00 86.69 97 GLY A C 1
ATOM 713 O O . GLY A 1 97 ? 0.362 -4.870 -5.825 1.00 86.69 97 GLY A O 1
ATOM 714 N N . LEU A 1 98 ? 2.178 -5.745 -4.847 1.00 86.31 98 LEU A N 1
ATOM 715 C CA . LEU A 1 98 ? 1.865 -7.144 -5.155 1.00 86.31 98 LEU A CA 1
ATOM 716 C C . LEU A 1 98 ? 0.714 -7.664 -4.271 1.00 86.31 98 LEU A C 1
ATOM 718 O O . LEU A 1 98 ? 0.904 -8.478 -3.375 1.00 86.31 98 LEU A O 1
ATOM 722 N N . GLY A 1 99 ? -0.502 -7.166 -4.461 1.00 86.06 99 GLY A N 1
ATOM 723 C CA . GLY A 1 99 ? -1.640 -7.569 -3.642 1.00 86.06 99 GLY A CA 1
ATOM 724 C C . GLY A 1 99 ? -1.404 -7.363 -2.133 1.00 86.06 99 GLY A C 1
ATOM 725 O O . GLY A 1 99 ? -0.708 -6.444 -1.707 1.00 86.06 99 GLY A O 1
ATOM 726 N N . GLY A 1 100 ? -1.930 -8.279 -1.310 1.00 84.88 100 GLY A N 1
ATOM 727 C CA . GLY A 1 100 ? -1.819 -8.193 0.155 1.00 84.88 100 GLY A CA 1
ATOM 728 C C . GLY A 1 100 ? -0.383 -8.205 0.696 1.00 84.88 100 GLY A C 1
ATOM 729 O O . GLY A 1 100 ? -0.147 -7.749 1.809 1.00 84.88 100 GLY A O 1
ATOM 730 N N . THR A 1 101 ? 0.587 -8.700 -0.076 1.00 84.75 101 THR A N 1
ATOM 731 C CA . THR A 1 101 ? 2.003 -8.664 0.313 1.00 84.75 101 THR A CA 1
ATOM 732 C C . THR A 1 101 ? 2.602 -7.278 0.103 1.00 84.75 101 THR A C 1
ATOM 734 O O . THR A 1 101 ? 3.398 -6.816 0.917 1.00 84.75 101 THR A O 1
ATOM 737 N N . GLY A 1 102 ? 2.182 -6.601 -0.970 1.00 88.50 102 GLY A N 1
ATOM 738 C CA . GLY A 1 102 ? 2.496 -5.198 -1.212 1.00 88.50 102 GLY A CA 1
ATOM 739 C C . GLY A 1 102 ? 1.903 -4.288 -0.138 1.00 88.50 102 GLY A C 1
ATOM 740 O O . GLY A 1 102 ? 2.612 -3.420 0.363 1.00 88.50 102 GLY A O 1
ATOM 741 N N . ASP A 1 103 ? 0.658 -4.552 0.280 1.00 91.75 103 ASP A N 1
ATOM 742 C CA . ASP A 1 103 ? 0.001 -3.821 1.373 1.00 91.75 103 ASP A CA 1
ATOM 743 C C . ASP A 1 103 ? 0.855 -3.851 2.653 1.00 91.75 103 ASP A C 1
ATOM 745 O O . ASP A 1 103 ? 1.118 -2.812 3.253 1.00 91.75 103 ASP A O 1
ATOM 749 N N . VAL A 1 104 ? 1.341 -5.036 3.051 1.00 88.81 104 VAL A N 1
ATOM 750 C CA . VAL A 1 104 ? 2.214 -5.202 4.228 1.00 88.81 104 VAL A CA 1
ATOM 751 C C . VAL A 1 104 ? 3.509 -4.406 4.062 1.00 88.81 104 VAL A C 1
ATOM 753 O O . VAL A 1 104 ? 3.907 -3.698 4.982 1.00 88.81 104 VAL A O 1
ATOM 756 N N . ALA A 1 105 ? 4.162 -4.494 2.901 1.00 89.00 105 ALA A N 1
ATOM 757 C CA . ALA A 1 105 ? 5.426 -3.804 2.651 1.00 89.00 105 ALA A CA 1
ATOM 758 C C . ALA A 1 105 ? 5.273 -2.275 2.721 1.00 89.00 105 ALA A C 1
ATOM 760 O O . ALA A 1 105 ? 6.051 -1.607 3.400 1.00 89.00 105 ALA A O 1
ATOM 761 N N . ILE A 1 106 ? 4.248 -1.725 2.063 1.00 93.19 106 ILE A N 1
ATOM 762 C CA . ILE A 1 106 ? 3.994 -0.280 1.998 1.00 93.19 106 ILE A CA 1
ATOM 763 C C . ILE A 1 106 ? 3.569 0.256 3.368 1.00 93.19 106 ILE A C 1
ATOM 765 O O . ILE A 1 106 ? 4.117 1.254 3.837 1.00 93.19 106 ILE A O 1
ATOM 769 N N . LEU A 1 107 ? 2.633 -0.412 4.047 1.00 93.06 107 LEU A N 1
ATOM 770 C CA . LEU A 1 107 ? 2.169 0.027 5.364 1.00 93.06 107 LEU A CA 1
ATOM 771 C C . LEU A 1 107 ? 3.237 -0.125 6.445 1.00 93.06 107 LEU A C 1
ATOM 773 O O . LEU A 1 107 ? 3.318 0.726 7.333 1.00 93.06 107 LEU A O 1
ATOM 777 N N . SER A 1 108 ? 4.069 -1.165 6.366 1.00 89.81 108 SER A N 1
ATOM 778 C CA . SER A 1 108 ? 5.221 -1.317 7.253 1.00 89.81 108 SER A CA 1
ATOM 779 C C . SER A 1 108 ? 6.247 -0.213 7.002 1.00 89.81 108 SER A C 1
ATOM 781 O O . SER A 1 108 ? 6.728 0.378 7.962 1.00 89.81 108 SER A O 1
ATOM 783 N N . ALA A 1 109 ? 6.543 0.124 5.741 1.00 91.31 109 ALA A N 1
ATOM 784 C CA . ALA A 1 109 ? 7.454 1.221 5.406 1.00 91.31 109 ALA A CA 1
ATOM 785 C C . ALA A 1 109 ? 6.925 2.588 5.876 1.00 91.31 109 ALA A C 1
ATOM 787 O O . ALA A 1 109 ? 7.700 3.457 6.268 1.00 91.31 109 ALA A O 1
ATOM 788 N N . ALA A 1 110 ? 5.602 2.766 5.880 1.00 93.00 110 ALA A N 1
ATOM 789 C CA . ALA A 1 110 ? 4.946 3.977 6.358 1.00 93.00 110 ALA A CA 1
ATOM 790 C C . ALA A 1 110 ? 4.698 4.006 7.881 1.00 93.00 110 ALA A C 1
ATOM 792 O O . ALA A 1 110 ? 4.200 5.013 8.375 1.00 93.00 110 ALA A O 1
ATOM 793 N N . ASN A 1 111 ? 5.003 2.937 8.632 1.00 91.94 111 ASN A N 1
ATOM 794 C CA . ASN A 1 111 ? 4.619 2.767 10.045 1.00 91.94 111 ASN A CA 1
ATOM 795 C C . ASN A 1 111 ? 3.107 2.954 10.302 1.00 91.94 111 ASN A C 1
ATOM 797 O O . ASN A 1 111 ? 2.684 3.594 11.266 1.00 91.94 111 ASN A O 1
ATOM 801 N N . ARG A 1 112 ? 2.267 2.401 9.419 1.00 93.62 112 ARG A N 1
ATOM 802 C CA . ARG A 1 112 ? 0.801 2.560 9.441 1.00 93.62 112 ARG A CA 1
ATOM 803 C C . ARG A 1 112 ? 0.052 1.233 9.282 1.00 93.62 112 ARG A C 1
ATOM 805 O O . ARG A 1 112 ? -0.980 1.168 8.619 1.00 93.62 112 ARG A O 1
ATOM 812 N N . MET A 1 113 ? 0.538 0.166 9.917 1.00 89.31 113 MET A N 1
ATOM 813 C CA . MET A 1 113 ? -0.076 -1.173 9.841 1.00 89.31 113 MET A CA 1
ATOM 814 C C . MET A 1 113 ? -1.542 -1.216 10.299 1.00 89.31 113 MET A C 1
ATOM 816 O O . MET A 1 113 ? -2.296 -2.085 9.872 1.00 89.31 113 MET A O 1
ATOM 820 N N . GLU A 1 114 ? -1.996 -0.256 11.104 1.00 89.50 114 GLU A N 1
ATOM 821 C CA . GLU A 1 114 ? -3.408 -0.117 11.490 1.00 89.50 114 GLU A CA 1
ATOM 822 C C . GLU A 1 114 ? -4.344 0.122 10.292 1.00 89.50 114 GLU A C 1
ATOM 824 O O . GLU A 1 114 ? -5.533 -0.182 10.358 1.00 89.50 114 GLU A O 1
ATOM 829 N N . MET A 1 115 ? -3.806 0.597 9.162 1.00 91.69 115 MET A N 1
ATOM 830 C CA . MET A 1 115 ? -4.560 0.817 7.927 1.00 91.69 115 MET A CA 1
ATOM 831 C C . MET A 1 115 ? -4.718 -0.442 7.061 1.00 91.69 115 MET A C 1
ATOM 833 O O . MET A 1 115 ? -5.315 -0.372 5.986 1.00 91.69 115 MET A O 1
ATOM 837 N N . MET A 1 116 ? -4.233 -1.605 7.512 1.00 90.50 116 MET A N 1
ATOM 838 C CA . MET A 1 116 ? -4.317 -2.863 6.762 1.00 90.50 116 MET A CA 1
ATOM 839 C C . MET A 1 116 ? -5.738 -3.225 6.295 1.00 90.50 116 MET A C 1
ATOM 841 O O . MET A 1 116 ? -5.875 -3.632 5.141 1.00 90.50 116 MET A O 1
ATOM 845 N N . PRO A 1 117 ? -6.813 -3.040 7.088 1.00 89.81 117 PRO A N 1
ATOM 846 C CA . PRO A 1 117 ? -8.170 -3.289 6.602 1.00 89.81 117 PRO A CA 1
ATOM 847 C C . PRO A 1 117 ? -8.542 -2.426 5.387 1.00 89.81 117 PRO A C 1
ATOM 849 O O . PRO A 1 117 ? -9.180 -2.920 4.460 1.00 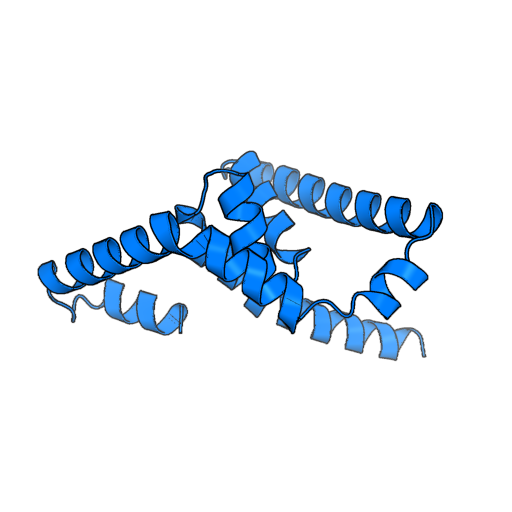89.81 117 PRO A O 1
ATOM 852 N N . PHE A 1 118 ? -8.111 -1.162 5.353 1.00 92.12 118 PHE A N 1
ATOM 853 C CA . PHE A 1 118 ? -8.368 -0.254 4.231 1.00 92.12 118 PHE A CA 1
ATOM 854 C C . PHE A 1 118 ? -7.533 -0.616 3.002 1.00 92.12 118 PHE A C 1
ATOM 856 O O . PHE A 1 118 ? -8.065 -0.649 1.893 1.00 92.12 118 PHE A O 1
ATOM 863 N N . ALA A 1 119 ? -6.256 -0.958 3.199 1.00 92.69 119 ALA A N 1
ATOM 864 C CA . ALA A 1 119 ? -5.392 -1.434 2.122 1.00 92.69 119 ALA A CA 1
ATOM 865 C C . ALA A 1 119 ? -5.953 -2.709 1.476 1.00 92.69 119 ALA A C 1
ATOM 867 O O . ALA A 1 119 ? -6.095 -2.774 0.260 1.00 92.69 119 ALA A O 1
ATOM 868 N N . GLN A 1 120 ? -6.422 -3.672 2.274 1.00 90.69 120 GLN A N 1
ATOM 869 C CA . GLN A 1 120 ? -7.008 -4.893 1.725 1.00 90.69 120 GLN A CA 1
ATOM 870 C C . GLN A 1 120 ? -8.316 -4.639 0.960 1.00 90.69 120 GLN A C 1
ATOM 872 O O . GLN A 1 120 ? -8.594 -5.338 -0.016 1.00 90.69 120 GLN A O 1
ATOM 877 N N . ILE A 1 121 ? -9.129 -3.657 1.368 1.00 91.19 121 ILE A N 1
ATOM 878 C CA . ILE A 1 121 ? -10.306 -3.239 0.591 1.00 91.19 121 ILE A CA 1
ATOM 879 C C . ILE A 1 121 ? -9.860 -2.652 -0.754 1.00 91.19 121 ILE A C 1
ATOM 881 O O . ILE A 1 121 ? -10.349 -3.095 -1.796 1.00 91.19 121 ILE A O 1
ATOM 885 N N . SER A 1 122 ? -8.903 -1.718 -0.732 1.00 91.38 122 SER A N 1
ATOM 886 C CA . SER A 1 122 ? -8.311 -1.088 -1.923 1.00 91.38 122 SER A CA 1
ATOM 887 C C . SER A 1 122 ? -7.768 -2.134 -2.904 1.00 91.38 122 SER A C 1
ATOM 889 O O . SER A 1 122 ? -8.086 -2.137 -4.093 1.00 91.38 122 SER A O 1
ATOM 891 N N . THR A 1 123 ? -7.033 -3.113 -2.394 1.00 91.50 123 THR A N 1
ATOM 892 C CA . THR A 1 123 ? -6.381 -4.147 -3.193 1.00 91.50 123 THR A CA 1
ATOM 893 C C . THR A 1 123 ? -7.360 -5.198 -3.721 1.00 91.50 123 THR A C 1
ATOM 895 O O . THR A 1 123 ? -7.258 -5.616 -4.873 1.00 91.50 123 THR A O 1
ATOM 898 N N . ARG A 1 124 ? -8.346 -5.637 -2.928 1.00 89.75 124 ARG A N 1
ATOM 899 C CA . ARG A 1 124 ? -9.283 -6.695 -3.353 1.00 89.75 124 ARG A CA 1
ATOM 900 C C . ARG A 1 124 ? -10.427 -6.161 -4.204 1.00 89.75 124 ARG A C 1
ATOM 902 O O . ARG A 1 124 ? -10.677 -6.699 -5.279 1.00 89.75 124 ARG A O 1
ATOM 909 N N . ILE A 1 125 ? -11.118 -5.123 -3.734 1.00 89.00 125 ILE A N 1
ATOM 910 C CA . ILE A 1 125 ? -12.261 -4.552 -4.458 1.00 89.00 125 ILE A CA 1
ATOM 911 C C . ILE A 1 125 ? -11.759 -3.711 -5.630 1.00 89.00 125 ILE A C 1
ATOM 913 O O . ILE A 1 125 ? -12.229 -3.903 -6.750 1.00 89.00 125 ILE A O 1
ATOM 917 N N . GLY A 1 126 ? -10.761 -2.852 -5.397 1.00 88.50 126 GLY A N 1
ATOM 918 C CA . GLY A 1 126 ? -10.132 -2.080 -6.470 1.00 88.50 126 GLY A CA 1
ATOM 919 C C . GLY A 1 126 ? -9.450 -2.973 -7.508 1.00 88.50 126 GLY A C 1
ATOM 920 O O . GLY A 1 126 ? -9.474 -2.677 -8.696 1.00 88.50 126 GLY A O 1
ATOM 921 N N . GLY A 1 127 ? -8.882 -4.113 -7.093 1.00 88.75 127 GLY A N 1
ATOM 922 C CA . GLY A 1 127 ? -8.271 -5.068 -8.026 1.00 88.75 127 GLY A CA 1
ATOM 923 C C . GLY A 1 127 ? -9.305 -5.700 -8.955 1.00 88.75 127 GLY A C 1
ATOM 924 O O . GLY A 1 127 ? -9.108 -5.755 -10.168 1.00 88.75 127 GLY A O 1
ATOM 925 N N . ALA A 1 128 ? -10.443 -6.122 -8.400 1.00 90.62 128 ALA A N 1
ATOM 926 C CA . ALA A 1 128 ? -11.542 -6.661 -9.192 1.00 90.62 128 ALA A CA 1
ATOM 927 C C . ALA A 1 128 ? -12.121 -5.615 -10.159 1.00 90.62 128 ALA A C 1
ATOM 929 O O . ALA A 1 128 ? -12.358 -5.932 -11.325 1.00 90.62 128 ALA A O 1
ATOM 930 N N . SER A 1 129 ? -12.305 -4.365 -9.713 1.00 91.50 129 SER A N 1
ATOM 931 C CA . SER A 1 129 ? -12.803 -3.298 -10.588 1.00 91.50 129 SER A CA 1
ATOM 932 C C . SER A 1 129 ? -11.820 -2.965 -11.713 1.00 91.50 129 SER A C 1
ATOM 934 O O . SER A 1 129 ? -12.259 -2.783 -12.847 1.00 91.50 129 SER A O 1
ATOM 936 N N . MET A 1 130 ? -10.510 -2.967 -11.443 1.00 92.00 130 MET A N 1
ATOM 937 C CA . MET A 1 130 ? -9.477 -2.780 -12.467 1.00 92.00 130 MET A CA 1
ATOM 938 C C . MET A 1 130 ? -9.535 -3.850 -13.557 1.00 92.00 130 MET A C 1
ATOM 940 O O . MET A 1 130 ? -9.464 -3.515 -14.736 1.00 92.00 130 MET A O 1
ATOM 944 N N . ILE A 1 131 ? -9.720 -5.123 -13.195 1.00 92.81 131 ILE A N 1
ATOM 945 C CA . ILE A 1 131 ? -9.833 -6.215 -14.177 1.00 92.81 131 ILE A CA 1
ATOM 946 C C . ILE A 1 131 ? -11.077 -6.036 -15.053 1.00 92.81 131 ILE A C 1
ATOM 948 O O . ILE A 1 131 ? 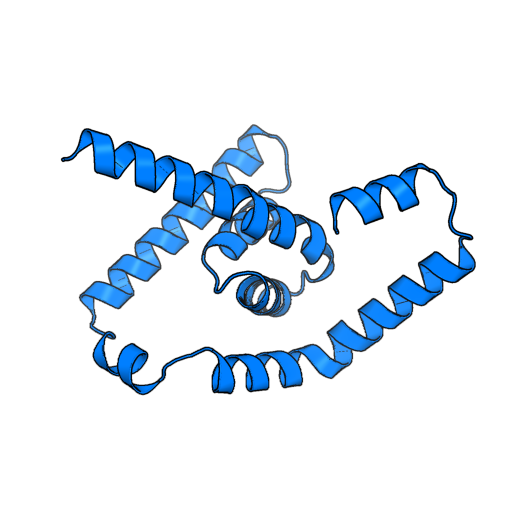-11.001 -6.183 -16.276 1.00 92.81 131 ILE A O 1
ATOM 952 N N . VAL A 1 132 ? -12.219 -5.689 -14.451 1.00 94.56 132 VAL A N 1
ATOM 953 C CA . VAL A 1 132 ? -13.461 -5.431 -15.197 1.00 94.56 132 VAL A CA 1
ATOM 954 C C . VAL A 1 132 ? -13.268 -4.264 -16.164 1.00 94.56 132 VAL A C 1
ATOM 956 O O . VAL A 1 132 ? -13.587 -4.395 -17.346 1.00 94.56 132 VAL A O 1
ATOM 959 N N . LEU A 1 133 ? -12.696 -3.153 -15.693 1.00 93.62 133 LEU A N 1
ATOM 960 C CA . LEU A 1 133 ? -12.442 -1.976 -16.520 1.00 93.62 133 LEU A CA 1
ATOM 961 C C . LEU A 1 133 ? -11.474 -2.294 -17.664 1.00 93.62 133 LEU A C 1
ATOM 963 O O . LEU A 1 133 ? -11.763 -1.956 -18.807 1.00 93.62 133 LEU A O 1
ATOM 967 N N . ALA A 1 134 ? -10.371 -2.990 -17.382 1.00 93.00 134 ALA A N 1
ATOM 968 C CA . ALA A 1 134 ? -9.393 -3.394 -18.387 1.00 93.00 134 ALA A CA 1
ATOM 969 C C . ALA A 1 134 ? -10.020 -4.296 -19.460 1.00 93.00 134 ALA A C 1
ATOM 971 O O . ALA A 1 134 ? -9.783 -4.091 -20.647 1.00 93.00 134 ALA A O 1
ATOM 972 N N . THR A 1 135 ? -10.872 -5.243 -19.058 1.00 94.00 135 THR A N 1
ATOM 973 C CA . THR A 1 135 ? -11.576 -6.141 -19.988 1.00 94.00 135 THR A CA 1
ATOM 974 C C . THR A 1 135 ? -12.540 -5.369 -20.893 1.00 94.00 135 THR A C 1
ATOM 976 O O . THR A 1 135 ? -12.590 -5.611 -22.098 1.00 94.00 135 THR A O 1
ATOM 979 N N . LEU A 1 136 ? -13.282 -4.407 -20.335 1.00 94.88 136 LEU A N 1
ATOM 980 C CA . LEU A 1 136 ? -14.161 -3.529 -21.111 1.00 94.88 136 LEU A CA 1
ATOM 981 C C . LEU A 1 136 ? -13.368 -2.652 -22.084 1.00 94.88 136 LEU A C 1
ATOM 983 O O . LEU A 1 136 ? -13.772 -2.505 -23.234 1.00 94.88 136 LEU A O 1
ATOM 987 N N . LEU A 1 137 ? -12.232 -2.110 -21.639 1.00 94.31 137 LEU A N 1
ATOM 988 C CA . LEU A 1 137 ? -11.370 -1.274 -22.469 1.00 94.31 137 LEU A CA 1
ATOM 989 C C . LEU A 1 137 ? -10.771 -2.071 -23.632 1.00 94.31 137 LEU A C 1
ATOM 991 O O . LEU A 1 137 ? -10.791 -1.599 -24.763 1.00 94.31 137 LEU A O 1
ATOM 995 N N . MET A 1 138 ? -10.298 -3.296 -23.375 1.00 94.00 138 MET A N 1
ATOM 996 C CA . MET A 1 138 ? -9.778 -4.179 -24.423 1.00 94.00 138 MET A CA 1
ATOM 997 C C . MET A 1 138 ? -10.835 -4.499 -25.479 1.00 94.00 138 MET A C 1
ATOM 999 O O . MET A 1 138 ? -10.503 -4.513 -26.656 1.00 94.00 138 MET A O 1
ATOM 1003 N N . LYS A 1 139 ? -12.094 -4.713 -25.074 1.00 93.50 139 LYS A N 1
ATOM 1004 C CA . LYS A 1 139 ? -13.218 -4.956 -25.993 1.00 93.50 139 LYS A CA 1
ATOM 1005 C C . LYS A 1 139 ? -13.645 -3.710 -26.784 1.00 93.50 139 LYS A C 1
ATOM 1007 O O . LYS A 1 139 ? -14.344 -3.832 -27.777 1.00 93.50 139 LYS A O 1
ATOM 1012 N N . LEU A 1 140 ? -13.316 -2.510 -26.309 1.00 93.25 140 LEU A N 1
ATOM 1013 C CA . LEU A 1 140 ? -13.579 -1.271 -27.044 1.00 93.25 140 LEU A CA 1
ATOM 1014 C C . LEU A 1 140 ? -12.455 -0.963 -28.046 1.00 93.25 140 LEU A C 1
ATOM 1016 O O . LEU A 1 140 ? -12.698 -0.323 -29.064 1.00 93.25 140 LEU A O 1
ATOM 1020 N N . LEU A 1 141 ? -11.222 -1.366 -27.720 1.00 87.44 141 LEU A N 1
ATOM 1021 C CA . LEU A 1 141 ? -10.027 -1.088 -28.519 1.00 87.44 141 LEU A CA 1
ATOM 1022 C C . LEU A 1 141 ? -9.752 -2.149 -29.606 1.00 87.44 141 LEU A C 1
ATOM 1024 O O . LEU A 1 141 ? -9.007 -1.856 -30.539 1.00 87.44 141 LEU A O 1
ATOM 1028 N N . HIS A 1 142 ? -10.326 -3.350 -29.469 1.00 61.50 142 HIS A N 1
ATOM 1029 C CA . HIS A 1 142 ? -10.367 -4.423 -30.473 1.00 61.50 142 HIS A CA 1
ATOM 1030 C C . HIS A 1 142 ? -11.798 -4.642 -30.955 1.00 61.50 142 HIS A C 1
ATOM 1032 O O . HIS A 1 142 ? -11.972 -4.850 -32.175 1.00 61.50 142 HIS A O 1
#

Secondary structure (DSSP, 8-state):
-HHHHHHHHHHT-S-HHHHHHHHHHHHHIIIIIHHHHHHHHHHHH--HHHHHHH--HHHHHHHHHHHHHHHHHHHHHHHHTTS-HHHHHHHHHHTTSSHHHHHHHHHHHTT-GGGHHHHHHHHHHHHHHHHHHHHHHHHHH-

InterPro domains:
  IPR004679 2-hydroxycarboxylate transporter [PF03390] (1-136)
  IPR004679 2-hydroxycarboxylate transporter [PTHR40033] (1-141)

Foldseek 3Di:
DLVVVVVCVVVVPDDPVVVVVVVVVVCVCLVPVLVVLLVVCCVPPDPVVVVVVPDDPVVVVVLVVVLVVQLVVQLVVCVVVVHDSNLSSLLSSLLSAPQLNSNSVSCVVVVNCVCSSSNNCCNPVVVVVVVVVVVVVVVVVD